Protein AF-A0A7W7RQY7-F1 (afdb_monomer)

Solvent-accessible surface area (backbone atoms only — not comparable to full-atom values): 3040 Å² total; per-residue (Å²): 135,71,54,86,42,41,29,32,31,72,88,74,74,44,77,38,50,38,43,50,44,74,76,72,51,77,92,76,90,65,66,92,64,88,89,59,80,85,86,85,55,72,42,83,107

Foldseek 3Di:
DDQQWWKAWPVVRDIDGSVCCVPPNDDDDFDDDPPTDDDTDIDTD

Sequence (45 aa):
MDLRQHRLDAERGTGHSGAVLLSHGLRLDLPRGDHASALVRLSRS

Nearest PDB structures (foldseek):
  2yfn-assembly1_A  TM=8.060E-01  e=1.273E-01  Mediterraneibacter gnavus E1
  6phu-assembly1_A  TM=7.683E-01  e=5.498E-01  Streptococcus pneumoniae TIGR4
  8s0a-assembly1_6  TM=4.625E-01  e=8.979E+00  Homo sapiens

Radius of gyration: 12.09 Å; Cα contacts (8 Å, |Δi|>4): 56; chains: 1; bounding box: 20×19×34 Å

Secondary structure (DSSP, 8-state):
--TT-EEEETTT--EEEHHHHHHH-----PPSSTT------EEE-

pLDDT: mean 87.14, std 6.43, range [62.22, 93.69]

Mean predicted aligned error: 4.66 Å

Structure (mmCIF, N/CA/C/O backbone):
data_AF-A0A7W7RQY7-F1
#
_entry.id   AF-A0A7W7RQY7-F1
#
loop_
_atom_site.group_PDB
_atom_site.id
_atom_site.type_symbol
_atom_site.label_atom_id
_atom_site.label_alt_id
_atom_site.label_comp_id
_atom_site.label_asym_id
_atom_site.label_entity_id
_atom_site.label_seq_id
_atom_site.pdbx_PDB_ins_code
_atom_site.Cartn_x
_atom_site.Cartn_y
_atom_site.Cartn_z
_atom_site.occupancy
_atom_site.B_iso_or_equiv
_atom_site.auth_seq_id
_atom_site.auth_comp_id
_atom_site.auth_asym_id
_atom_site.auth_atom_id
_atom_site.pdbx_PDB_model_num
ATOM 1 N N . MET A 1 1 ? -1.937 -11.146 18.061 1.00 62.22 1 MET A N 1
ATOM 2 C CA . MET A 1 1 ? -1.798 -9.993 17.145 1.00 62.22 1 MET A CA 1
ATOM 3 C C . MET A 1 1 ? -3.103 -9.214 17.203 1.00 62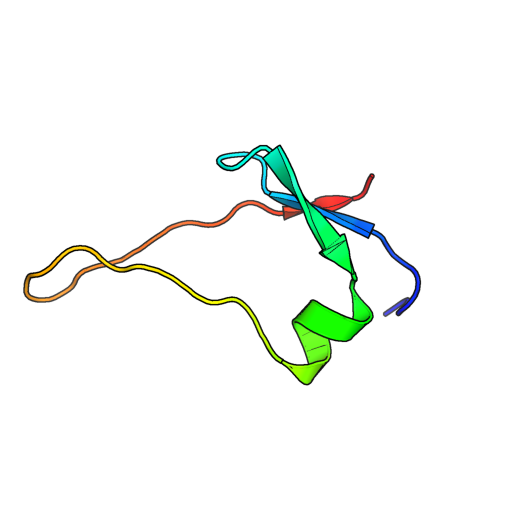.22 1 MET A C 1
ATOM 5 O O . MET A 1 1 ? -4.144 -9.849 17.135 1.00 62.22 1 MET A O 1
ATOM 9 N N . ASP A 1 2 ? -3.069 -7.903 17.435 1.00 68.88 2 ASP A N 1
ATOM 10 C CA . ASP A 1 2 ? -4.284 -7.097 17.634 1.00 68.88 2 ASP A CA 1
ATOM 11 C C . ASP A 1 2 ? -4.896 -6.671 16.287 1.00 68.88 2 ASP A C 1
ATOM 13 O O . ASP A 1 2 ? -4.217 -6.114 15.424 1.00 68.88 2 ASP A O 1
ATOM 17 N N . LEU A 1 3 ? -6.179 -6.988 16.105 1.00 68.88 3 LEU A N 1
ATOM 18 C CA . LEU A 1 3 ? -6.935 -6.813 14.864 1.00 68.88 3 LEU A CA 1
ATOM 19 C C . LEU A 1 3 ? -7.459 -5.381 14.674 1.00 68.88 3 LEU A C 1
ATOM 21 O O . LEU A 1 3 ? -7.831 -5.022 13.558 1.00 68.88 3 LEU A O 1
ATOM 25 N N . ARG A 1 4 ? -7.469 -4.557 15.731 1.00 76.69 4 ARG A N 1
ATOM 26 C CA . ARG A 1 4 ? -7.891 -3.146 15.669 1.00 76.69 4 ARG A CA 1
ATOM 27 C C . ARG A 1 4 ? -6.764 -2.195 15.265 1.00 76.69 4 ARG A C 1
ATOM 29 O O . ARG A 1 4 ? -7.004 -1.006 15.089 1.00 76.69 4 ARG A O 1
ATOM 36 N N . GLN A 1 5 ? -5.546 -2.713 15.126 1.00 83.25 5 GLN A N 1
ATOM 37 C CA . GLN A 1 5 ? -4.358 -1.928 14.801 1.00 83.25 5 GLN A CA 1
ATOM 38 C C . GLN A 1 5 ? -4.485 -1.318 13.403 1.00 83.25 5 GLN A C 1
ATOM 40 O O . GLN A 1 5 ? -4.813 -2.022 12.444 1.00 83.25 5 GLN A O 1
ATOM 45 N N . HIS A 1 6 ? -4.166 -0.033 13.284 1.00 86.75 6 HIS A N 1
ATOM 46 C CA . HIS A 1 6 ? -4.044 0.648 12.004 1.00 86.75 6 HIS A CA 1
ATOM 47 C C . HIS A 1 6 ? -2.583 0.608 11.530 1.00 86.75 6 HIS A C 1
ATOM 49 O O . HIS A 1 6 ? -1.650 0.710 12.333 1.00 86.75 6 HIS A O 1
ATOM 55 N N . ARG A 1 7 ? -2.375 0.390 10.229 1.00 88.19 7 ARG A N 1
ATOM 56 C CA . ARG A 1 7 ? -1.056 0.352 9.594 1.00 88.19 7 ARG A CA 1
ATOM 57 C C . ARG A 1 7 ? -0.964 1.365 8.472 1.00 88.19 7 ARG A C 1
ATOM 59 O O . ARG A 1 7 ? -1.807 1.349 7.587 1.00 88.19 7 ARG A O 1
ATOM 66 N N . LEU A 1 8 ? 0.082 2.177 8.473 1.00 91.31 8 LEU A N 1
ATOM 67 C CA . LEU A 1 8 ? 0.362 3.117 7.394 1.00 91.31 8 LEU A CA 1
ATOM 68 C C . LEU A 1 8 ? 1.399 2.523 6.446 1.00 91.31 8 LEU A C 1
ATOM 70 O O . LEU A 1 8 ? 2.469 2.100 6.885 1.00 91.31 8 LEU A O 1
ATOM 74 N N . ASP A 1 9 ? 1.078 2.504 5.157 1.00 89.19 9 ASP A N 1
ATOM 75 C CA . ASP A 1 9 ? 2.054 2.320 4.088 1.00 89.19 9 ASP A CA 1
ATOM 76 C C . ASP A 1 9 ? 2.878 3.601 3.949 1.00 89.19 9 ASP A C 1
ATOM 78 O O . ASP A 1 9 ? 2.345 4.659 3.613 1.00 89.19 9 ASP A O 1
ATOM 82 N N . ALA A 1 10 ? 4.176 3.503 4.232 1.00 86.00 10 ALA A N 1
ATOM 83 C CA . ALA A 1 10 ? 5.079 4.648 4.229 1.00 86.00 10 ALA A CA 1
ATOM 84 C C . ALA A 1 10 ? 5.311 5.233 2.826 1.00 86.00 10 ALA A C 1
ATOM 86 O O . ALA A 1 10 ? 5.559 6.429 2.708 1.00 86.00 10 ALA A O 1
ATOM 87 N N . GLU A 1 11 ? 5.216 4.412 1.779 1.00 85.94 11 GLU A N 1
ATOM 88 C CA . GLU A 1 11 ? 5.467 4.840 0.399 1.00 85.94 11 GLU A CA 1
ATOM 89 C C . GLU A 1 11 ? 4.205 5.439 -0.230 1.00 85.94 11 GLU A C 1
ATOM 91 O O . GLU A 1 11 ? 4.270 6.410 -0.980 1.00 85.94 11 GLU A O 1
ATOM 96 N N . ARG A 1 12 ? 3.032 4.875 0.089 1.00 84.56 12 ARG A N 1
ATOM 97 C CA . ARG A 1 12 ? 1.743 5.309 -0.481 1.00 84.56 12 ARG A CA 1
ATOM 98 C C . ARG A 1 12 ? 0.968 6.281 0.409 1.00 84.56 12 ARG A C 1
ATOM 100 O O . ARG A 1 12 ? -0.073 6.781 -0.010 1.00 84.56 12 ARG A O 1
ATOM 107 N N . GLY A 1 13 ? 1.398 6.482 1.656 1.00 85.19 13 GLY A N 1
ATOM 108 C CA . GLY A 1 13 ? 0.659 7.248 2.667 1.00 85.19 13 GLY A CA 1
ATOM 109 C C . GLY A 1 13 ? -0.730 6.676 2.977 1.00 85.19 13 GLY A C 1
ATOM 110 O O . GLY A 1 13 ? -1.589 7.380 3.502 1.00 85.19 13 GLY A O 1
ATOM 111 N N . THR A 1 14 ? -0.985 5.418 2.609 1.00 88.12 14 THR A N 1
ATOM 112 C CA . THR A 1 14 ? -2.309 4.795 2.699 1.00 88.12 14 THR A CA 1
ATOM 113 C C . THR A 1 14 ? -2.458 4.045 4.017 1.00 88.12 14 THR A C 1
ATOM 115 O O . THR A 1 14 ? -1.570 3.304 4.435 1.00 88.12 14 THR A O 1
ATOM 118 N N . GLY A 1 15 ? -3.603 4.234 4.669 1.00 90.00 15 GLY A N 1
ATOM 119 C CA . GLY A 1 15 ? -3.969 3.546 5.899 1.00 90.00 15 GLY A CA 1
ATOM 120 C C . GLY A 1 15 ? -4.664 2.207 5.664 1.00 90.00 15 GLY A C 1
A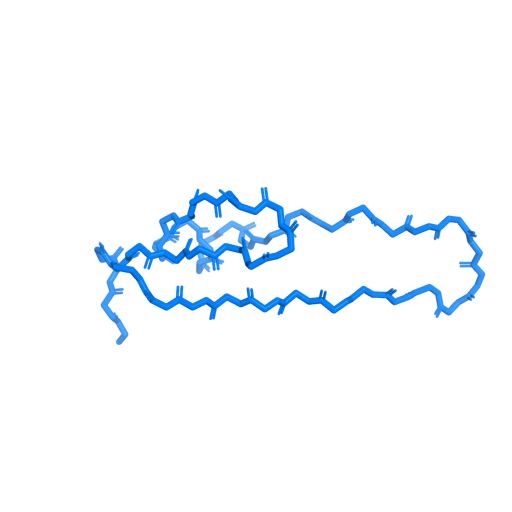TOM 121 O O . GLY A 1 15 ? -5.576 2.094 4.846 1.00 90.00 15 GLY A O 1
ATOM 122 N N . HIS A 1 16 ? -4.266 1.188 6.421 1.00 88.88 16 HIS A N 1
ATOM 123 C CA . HIS A 1 16 ? -4.762 -0.177 6.324 1.00 88.88 16 HIS A CA 1
ATOM 124 C C . HIS A 1 16 ? -5.181 -0.713 7.693 1.00 88.88 16 HIS A C 1
ATOM 126 O O . HIS A 1 16 ? -4.437 -0.648 8.670 1.00 88.88 16 HIS A O 1
ATOM 132 N N . SER A 1 17 ? -6.360 -1.330 7.757 1.00 91.12 17 SER A N 1
ATOM 133 C CA . SER A 1 17 ? -6.763 -2.099 8.936 1.00 91.12 17 SER A CA 1
ATOM 134 C C . SER A 1 17 ? -5.937 -3.382 9.051 1.00 91.12 17 SER A C 1
ATOM 136 O O . SER A 1 17 ? -5.800 -4.138 8.085 1.00 91.12 17 SER A O 1
ATOM 138 N N . GLY A 1 18 ? -5.422 -3.664 10.249 1.00 88.81 18 GLY A N 1
ATOM 139 C CA . GLY A 1 18 ? -4.682 -4.886 10.551 1.00 88.81 18 GLY A CA 1
ATOM 140 C C . GLY A 1 18 ? -5.501 -6.152 10.303 1.00 88.81 18 GLY A C 1
ATOM 141 O O . GLY A 1 18 ? -4.960 -7.117 9.768 1.00 88.81 18 GLY A O 1
ATOM 142 N N . ALA A 1 19 ? -6.801 -6.131 10.615 1.00 90.69 19 ALA A N 1
ATOM 143 C CA . ALA A 1 19 ? -7.706 -7.234 10.296 1.00 90.69 19 ALA A CA 1
ATOM 144 C C . ALA A 1 19 ? -7.796 -7.476 8.783 1.00 90.69 19 ALA A C 1
ATOM 146 O O . ALA A 1 19 ? -7.684 -8.612 8.331 1.00 90.69 19 ALA A O 1
ATOM 147 N N . VAL A 1 20 ? -7.927 -6.409 7.986 1.00 90.44 20 VAL A N 1
ATOM 148 C CA . VAL A 1 20 ? -8.023 -6.524 6.521 1.00 90.44 20 VAL A CA 1
ATOM 149 C C . VAL A 1 20 ? -6.738 -7.101 5.935 1.00 90.44 20 VAL A C 1
ATOM 151 O O . VAL A 1 20 ? -6.818 -8.022 5.127 1.00 90.44 20 VAL A O 1
ATOM 154 N N . LEU A 1 21 ? -5.570 -6.633 6.386 1.00 90.56 21 LEU A N 1
ATOM 155 C CA . LEU A 1 21 ? -4.279 -7.151 5.920 1.00 90.56 21 LEU A CA 1
ATOM 156 C C . LEU A 1 21 ? -4.103 -8.645 6.215 1.00 90.56 21 LEU A C 1
ATOM 158 O O . LEU A 1 21 ? -3.549 -9.364 5.391 1.00 90.56 21 LEU A O 1
ATOM 162 N N . LEU A 1 22 ? -4.576 -9.118 7.371 1.00 89.88 22 LEU A N 1
ATOM 163 C CA . LEU A 1 22 ? -4.464 -10.529 7.750 1.00 89.88 22 LEU A CA 1
ATOM 164 C C . LEU A 1 22 ? -5.452 -11.428 7.004 1.00 89.88 22 LEU A C 1
ATOM 166 O O . LEU A 1 22 ? -5.117 -12.567 6.701 1.00 89.88 22 LEU A O 1
ATOM 170 N N . SER A 1 23 ? -6.658 -10.935 6.720 1.00 93.69 23 SER A N 1
ATOM 171 C CA . SER A 1 23 ? -7.710 -11.736 6.083 1.00 93.69 23 SER A CA 1
ATOM 172 C C . SER A 1 23 ? -7.678 -11.692 4.553 1.00 93.69 23 SER A C 1
ATOM 174 O O . SER A 1 23 ? -8.016 -12.683 3.917 1.00 93.69 23 SER A O 1
ATOM 176 N N . HIS A 1 24 ? -7.291 -10.560 3.960 1.00 93.06 24 HIS A N 1
ATOM 177 C CA . HIS A 1 24 ? -7.388 -10.313 2.513 1.00 93.06 24 HIS A CA 1
ATOM 178 C C . HIS A 1 24 ? -6.037 -10.014 1.851 1.00 93.06 24 HIS A C 1
ATOM 180 O O . HIS A 1 24 ? -5.954 -9.966 0.624 1.00 93.06 24 HIS A O 1
ATOM 186 N N . GLY A 1 25 ? -4.979 -9.814 2.641 1.00 90.25 25 GLY A N 1
ATOM 187 C CA . GLY A 1 25 ? -3.656 -9.473 2.133 1.00 90.25 25 GLY A CA 1
ATOM 188 C C . GLY A 1 25 ? -3.556 -8.039 1.610 1.00 90.25 25 GLY A C 1
ATOM 189 O O . GLY A 1 25 ? -4.323 -7.151 1.988 1.00 90.25 25 GLY A O 1
ATOM 190 N N . LEU A 1 26 ? -2.565 -7.816 0.746 1.00 89.75 26 LEU A N 1
ATOM 191 C CA . LEU A 1 26 ? -2.264 -6.526 0.133 1.00 89.75 26 LEU A CA 1
ATOM 192 C C . LEU A 1 26 ? -2.137 -6.706 -1.379 1.00 89.75 26 LEU A C 1
ATOM 194 O O . LEU A 1 26 ? -1.388 -7.564 -1.844 1.00 89.75 26 LEU A O 1
ATOM 198 N N . ARG A 1 27 ? -2.857 -5.888 -2.152 1.00 88.69 27 ARG A N 1
ATOM 199 C CA . ARG A 1 27 ? -2.666 -5.842 -3.604 1.00 88.69 27 ARG A CA 1
ATOM 200 C C . ARG A 1 27 ? -1.341 -5.158 -3.916 1.00 88.69 27 ARG A C 1
ATOM 202 O O . ARG A 1 27 ? -1.121 -4.024 -3.500 1.00 88.69 27 ARG A O 1
ATOM 209 N N . LEU A 1 28 ? -0.489 -5.860 -4.654 1.00 87.12 28 LEU A N 1
ATOM 210 C CA . LEU A 1 28 ? 0.787 -5.356 -5.135 1.00 87.12 28 LEU A CA 1
ATOM 211 C C . LEU A 1 28 ? 0.710 -5.204 -6.648 1.00 87.12 28 LEU A C 1
ATOM 213 O O . LEU A 1 28 ? 0.542 -6.189 -7.367 1.00 87.12 28 LEU A O 1
ATOM 217 N N . ASP A 1 29 ? 0.856 -3.973 -7.117 1.00 87.06 29 ASP A N 1
ATOM 218 C CA . ASP A 1 29 ? 1.072 -3.705 -8.532 1.00 87.06 29 ASP A CA 1
ATOM 219 C C . ASP A 1 29 ? 2.556 -3.917 -8.821 1.00 87.06 29 ASP A C 1
ATOM 221 O O . ASP A 1 29 ? 3.397 -3.093 -8.455 1.00 87.06 29 ASP A O 1
ATOM 225 N N . LEU A 1 30 ? 2.882 -5.058 -9.425 1.00 87.94 30 LEU A N 1
ATOM 226 C CA . LEU A 1 30 ? 4.240 -5.340 -9.869 1.00 87.94 30 LEU A CA 1
ATOM 227 C C . LEU A 1 30 ? 4.457 -4.769 -11.277 1.00 87.94 30 LEU A C 1
ATOM 229 O O . LEU A 1 30 ? 3.578 -4.905 -12.137 1.00 87.94 30 LEU A O 1
ATOM 233 N N . PRO A 1 31 ? 5.616 -4.144 -11.544 1.00 83.69 31 PRO A N 1
ATOM 234 C CA . PRO A 1 31 ? 5.967 -3.737 -12.896 1.00 83.69 31 PRO A CA 1
ATOM 235 C C . PRO A 1 31 ? 6.069 -4.962 -13.816 1.00 83.69 31 PRO A C 1
ATOM 237 O O . PRO A 1 31 ? 6.397 -6.065 -13.381 1.00 83.69 31 PRO A O 1
ATOM 240 N N . ARG A 1 32 ? 5.780 -4.769 -15.108 1.00 88.00 32 ARG A N 1
ATOM 241 C CA . ARG A 1 32 ? 5.909 -5.836 -16.112 1.00 88.00 32 ARG A CA 1
ATOM 242 C C . ARG A 1 32 ? 7.382 -6.207 -16.303 1.00 88.00 32 ARG A C 1
ATOM 244 O O . ARG A 1 32 ? 8.208 -5.321 -16.499 1.00 88.00 32 ARG A O 1
ATOM 251 N N . GLY A 1 33 ? 7.672 -7.505 -16.316 1.00 88.12 33 GLY A N 1
ATOM 252 C CA . GLY A 1 33 ? 9.005 -8.061 -16.545 1.00 88.12 33 GLY A CA 1
ATOM 253 C C . GLY A 1 33 ? 9.256 -9.297 -15.685 1.00 88.12 33 GLY A C 1
ATOM 254 O O . GLY A 1 33 ? 8.548 -9.535 -14.703 1.00 88.12 33 GLY A O 1
ATOM 255 N N . ASP A 1 34 ? 10.265 -10.080 -16.056 1.00 90.81 34 ASP A N 1
ATOM 256 C CA . ASP A 1 34 ? 10.659 -11.253 -15.280 1.00 90.81 34 ASP A CA 1
ATOM 257 C C . ASP A 1 34 ? 11.337 -10.829 -13.970 1.00 90.81 34 ASP A C 1
ATOM 259 O O . ASP A 1 34 ? 12.066 -9.839 -13.915 1.00 90.81 34 ASP A O 1
ATOM 263 N N . HIS A 1 35 ? 11.083 -11.589 -12.901 1.00 89.75 35 HIS A N 1
ATOM 264 C CA . HIS A 1 35 ? 11.626 -11.352 -11.555 1.00 89.75 35 HIS A CA 1
ATOM 265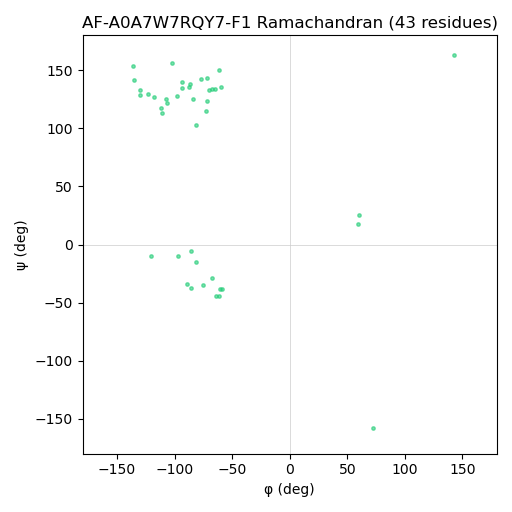 C C . HIS A 1 35 ? 11.250 -10.000 -10.908 1.00 89.75 35 HIS A C 1
ATOM 267 O O . HIS A 1 35 ? 11.960 -9.516 -10.023 1.00 89.75 35 HIS A O 1
ATOM 273 N N . ALA A 1 36 ? 10.124 -9.394 -11.297 1.00 91.81 36 ALA A N 1
ATOM 274 C CA . ALA A 1 36 ? 9.638 -8.165 -10.674 1.00 91.81 36 ALA A CA 1
ATOM 275 C C . ALA A 1 36 ? 9.370 -8.344 -9.166 1.00 91.81 36 ALA A C 1
ATOM 277 O O . ALA A 1 36 ? 8.748 -9.315 -8.732 1.00 91.81 36 ALA A O 1
ATOM 278 N N . SER A 1 37 ? 9.812 -7.375 -8.364 1.00 90.50 37 SER A N 1
ATOM 279 C CA . SER A 1 37 ? 9.620 -7.355 -6.912 1.00 90.50 37 SER A CA 1
ATOM 280 C C . SER A 1 37 ? 9.205 -5.965 -6.429 1.00 90.50 37 SER A C 1
ATOM 282 O O . SER A 1 37 ? 9.494 -4.957 -7.073 1.00 90.50 37 SER A O 1
ATOM 284 N N . ALA A 1 38 ? 8.499 -5.917 -5.298 1.00 89.31 38 ALA A N 1
ATOM 285 C CA . ALA A 1 38 ? 8.094 -4.683 -4.634 1.00 89.31 38 ALA A CA 1
ATOM 286 C C . ALA A 1 38 ? 8.347 -4.797 -3.128 1.00 89.31 38 ALA A C 1
ATOM 288 O O . ALA A 1 38 ? 8.120 -5.848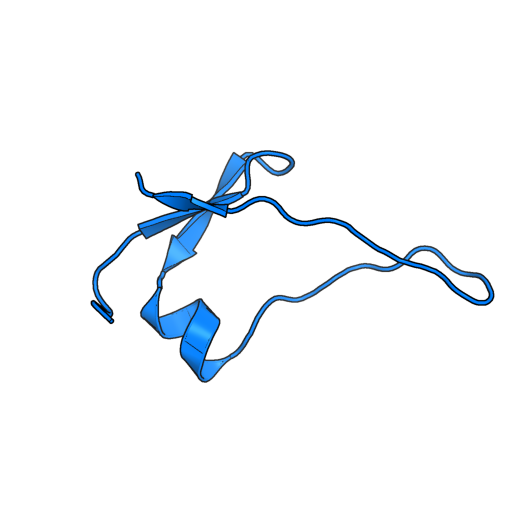 -2.527 1.00 89.31 38 ALA A O 1
ATOM 289 N N . LEU A 1 39 ? 8.799 -3.700 -2.522 1.00 91.19 39 LEU A N 1
ATOM 290 C CA . LEU A 1 39 ? 9.030 -3.594 -1.087 1.00 91.19 39 LEU A CA 1
ATOM 291 C C . LEU A 1 39 ? 7.938 -2.716 -0.478 1.00 91.19 39 LEU A C 1
ATOM 293 O O . LEU A 1 39 ? 7.744 -1.584 -0.909 1.00 91.19 39 LEU A O 1
ATOM 297 N N . VAL A 1 40 ? 7.234 -3.234 0.530 1.00 90.44 40 VAL A N 1
ATOM 298 C CA . VAL A 1 40 ? 6.201 -2.485 1.259 1.00 90.44 40 VAL A CA 1
ATOM 299 C C . VAL A 1 40 ? 6.600 -2.355 2.720 1.00 90.44 40 VAL A C 1
ATOM 301 O O . VAL A 1 40 ? 6.882 -3.350 3.390 1.00 90.44 40 VAL A O 1
ATOM 304 N N . ARG A 1 41 ? 6.598 -1.120 3.229 1.00 92.75 41 ARG A N 1
ATOM 305 C CA . ARG A 1 41 ? 6.904 -0.812 4.631 1.00 92.75 41 ARG A CA 1
ATOM 306 C C . ARG A 1 41 ? 5.649 -0.333 5.331 1.00 92.75 41 ARG A C 1
ATOM 308 O O . ARG A 1 41 ? 5.150 0.747 5.039 1.00 92.75 41 ARG A O 1
ATOM 315 N N . LEU A 1 42 ? 5.182 -1.136 6.284 1.00 92.19 42 LEU A N 1
ATOM 316 C CA . LEU A 1 42 ? 4.028 -0.803 7.106 1.00 92.19 42 LEU A CA 1
ATOM 317 C C . LEU A 1 42 ? 4.467 -0.436 8.525 1.00 92.19 42 LEU A C 1
ATOM 319 O O . LEU A 1 42 ? 5.062 -1.262 9.222 1.00 92.19 42 LEU A O 1
ATOM 323 N N . SER A 1 43 ? 4.136 0.771 8.974 1.00 91.25 43 SER A N 1
ATOM 324 C CA . SER A 1 43 ? 4.310 1.205 10.365 1.00 91.25 43 SER A CA 1
ATOM 325 C C . SER A 1 43 ? 2.977 1.169 11.113 1.00 91.25 43 SER A C 1
ATOM 327 O O . SER A 1 43 ? 1.910 1.202 10.506 1.00 91.25 43 SER A O 1
ATOM 329 N N . ARG A 1 44 ? 3.022 1.054 12.445 1.00 89.25 44 ARG A N 1
ATOM 330 C CA . ARG A 1 44 ? 1.831 1.272 13.282 1.00 89.25 44 ARG A CA 1
ATOM 331 C C . ARG A 1 44 ? 1.583 2.775 13.413 1.00 89.25 44 ARG A C 1
ATOM 333 O O . ARG A 1 44 ? 2.556 3.519 13.536 1.00 89.25 44 ARG A O 1
ATOM 340 N N . SER A 1 45 ? 0.314 3.176 13.409 1.00 79.19 45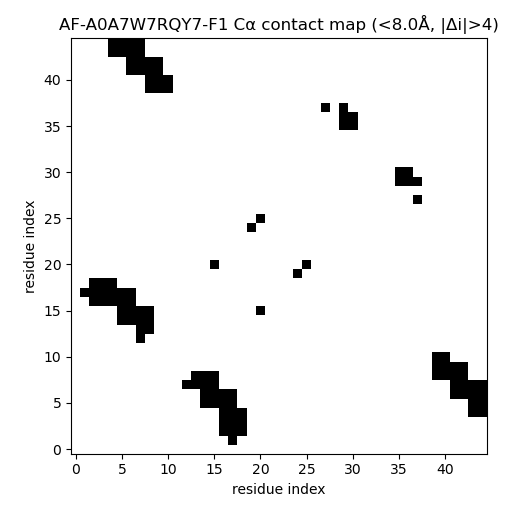 SER A N 1
ATOM 341 C CA . SER A 1 45 ? -0.136 4.553 13.654 1.00 79.19 45 SER A CA 1
ATOM 342 C C . SER A 1 45 ? -1.113 4.619 14.809 1.00 79.19 45 SER A C 1
ATOM 344 O O . SER A 1 45 ? -2.015 3.747 14.814 1.00 79.19 45 SER A O 1
#

Organism: NCBI:txid47479

=== Feature glossary ===
The record interleaves many kinds of information about one protein. Here is each kind framed as the question it answers.

Q: Are the domains correctly placed relative to each other?
A: Predicted aligned error is AlphaFold's pairwise confidence. Unlike pLDDT (per-residue), PAE is per-residue-pair and captures whether two parts of the structure are correctly placed relative to each other. Units are 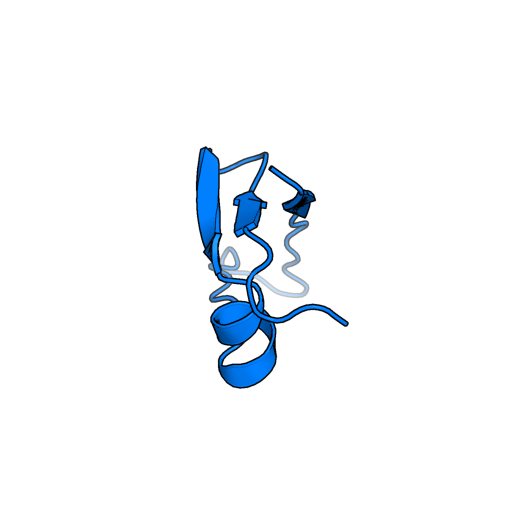ångströms of expected positional error.

Q: Which residues are in helices, strands, or loops?
A: Eight-state secondary structure (DSSP): H is the canonical α-helix, G the tighter 3₁₀-helix, I the wider π-helix; E/B are β-structure, T and S are turns and bends, and '-' is everything else. DSSP derives these from the pattern of main-chain N–H···O=C hydrogen bonds, not from the sequence.

Q: What if only a Cα trace is available?
A: P-SEA three-state annotation labels each residue as helix, strand, or coil based purely on the geometry of the Cα trace. It serves as a fallback when the full backbone (and thus DSSP) is unavailable.

Q: What are the backbone torsion angles?
A: φ (phi) and ψ (psi) are the two rotatable backbone dihedrals per residue: φ is the C(i-1)–N–Cα–C torsion, ψ is the N–Cα–C–N(i+1) torsion, both in degrees on (−180°, 180°]. α-helical residues cluster near (−60°, −45°); β-strand residues near (−120°, +130°). A Ramachandran plot is simply a scatter of (φ, ψ) for every residue.

Q: What known structures does this most resemble?
A: Structural nearest neighbors (via Foldseek easy-search vs the PDB). Reported per hit: target PDB id, E-value, and alignment TM-score. A TM-score above ~0.5 is the conventional threshold for 'same fold'.

Q: What family and function is it annotated with?
A: Database cross-references. InterPro integrates a dozen domain/family signature databases into unified entries with residue-range hits. GO terms attach function/process/location labels with evidence codes. CATH codes position the fold in a four-level structural taxonomy. Organism is the NCBI-taxonomy species name.

Q: Which residues are buried vs exposed?
A: Solvent accessibility: the surface ar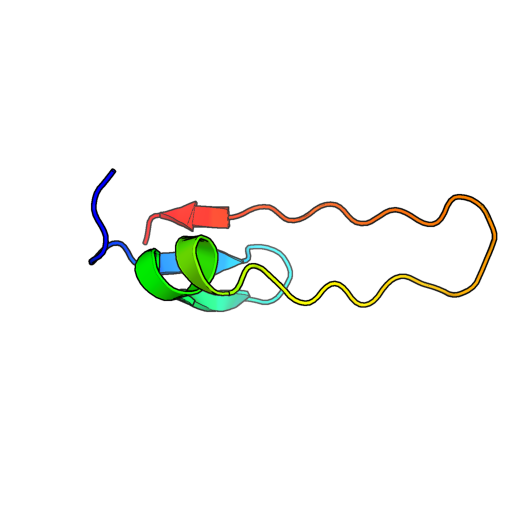ea of each residue that a 1.4 Å water probe can touch, in Å². When only backbone atoms are present the absolute values are lower than full-atom SASA (side chains contribute most of the area) and are flagged as backbone-only.

Q: What do the diagnostic plots show?
A: Three diagnostic plots accompany the record. The Cα contact map visualizes the tertiary structure as a 2D adjacency matrix (8 Å cutoff, sequence-local contacts suppressed). The Ramachandran plot shows the distribution of backbone (φ, ψ) torsions, with points in the α and β basins reflecting secondary structure content. The PAE plot shows AlphaFold's inter-residue confidence as a color matrix.

Q: What is the amino-acid chain?
A: The amino-acid sequence is the protein's primary structure: the linear order of residues from the N-terminus to the C-terminus, written in one-letter code. Everything else here — the 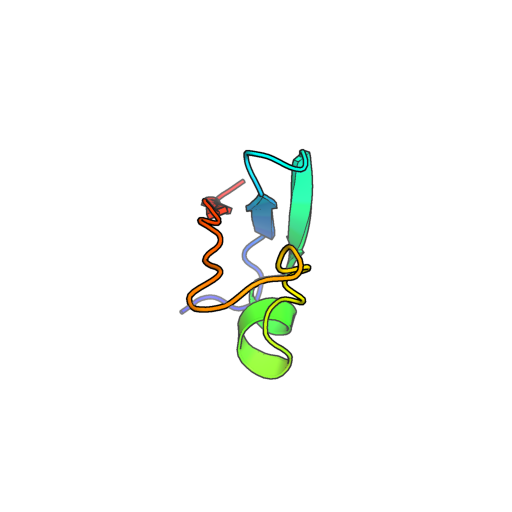3D coordinates, the secondary structure, the domain annotations — is ultimately a consequence of this string.

Q: What do the rendered images show?
A: The six renders are orthographic views along the three Cartesian axes in both directions. Representation (cartoon, sticks, or surface) and color scheme (sequence-rainbow or by-chain) vary across proteins so the training set covers all the common visualization conventions.

Q: Where is each backbone atom in 3D?
A: The mmCIF table is the protein's shape written out atom by atom. For each backbone N, Cα, C, and carbonyl O, it records an (x, y, z) coordinate triple in Å plus the residue type, chain letter, and residue number.

Q: How mobile is each atom in the crystal?
A: For experimental (PDB) structures, the B-factor (temperature factor) quantifies the positional spread of each atom in the crystal — a combination of thermal vibration and static disorder — in units of Å². High B-factors mark flexible loops or poorly resolved region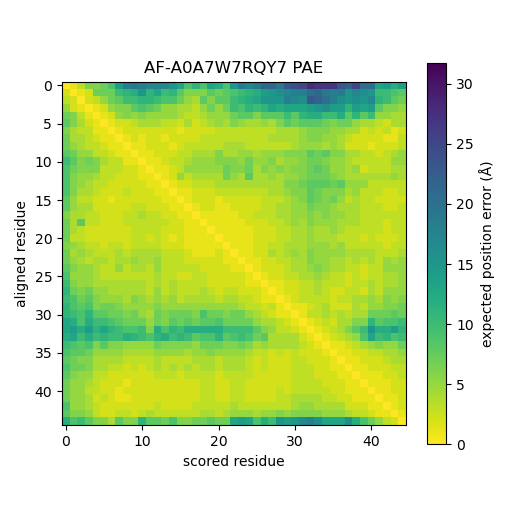s; low B-factors mark the rigid, well-ordered core.

Q: How big and how compact is the whole molecule?
A: Three whole-structure scalars: the radius of gyration (RMS distance of Cα from centroid, in Å), the count of Cα–Cα contacts (pairs closer than 8 Å and separated by more than four residues in sequence — i.e. tertiary, not local, contacts), and the bounding-box dimensions. Together they distinguish compact globular folds from extended fibres or disordered chains.

Q: What does the local fold look like, residue by residue?
A: A 3Di character summarizes, for each residue, the relative orientation of the Cα frame of its nearest spatial neighbor. Because it encodes fold topology rather than chemistry, 3Di alignments detect remote structural similarity that sequence alignment misses.

Q: How confident is the AlphaFold model at each residue?
A: For AlphaFold models, the B-factor field carries pLDDT — the model's own estimate of local accuracy on a 0–100 scale. Regions with pLDDT<50 should be treated as essentially unmodeled; they often correspond to intrinsically disordered segments.